Protein AF-A0A1M5DDW6-F1 (afdb_monomer)

InterPro domains:
  IPR036280 Multiheme cytochrome superfamily [SSF48695] (4-97)

Solvent-accessible surface area (backbone atoms only — not comparable to full-atom values): 7748 Å² total; per-residue (Å²): 109,43,68,40,95,85,80,64,47,86,35,58,73,90,52,61,51,38,91,89,70,40,34,28,64,86,77,74,41,66,58,51,71,70,62,69,44,64,82,72,65,93,66,85,82,66,96,44,62,31,92,87,75,75,42,75,38,45,77,76,48,78,46,74,45,76,77,74,82,94,66,64,103,80,64,54,96,71,60,86,69,56,67,68,50,52,28,40,35,31,36,25,88,87,79,66,52,72,48,80,38,72,66,86,44,76,66,48,45,49,70,76,58,56,91,81,82,126

Radius of gyration: 22.86 Å; Cα contacts (8 Å, |Δi|>4): 142; chains: 1; bounding box: 51×38×61 Å

Foldseek 3Di:
DDADPPPRDDDDPPDQADPPQCQGVVVRGRDDVCRVCVVVCLDPPDFDADPVPRHTWDWPAKDWDFPDDPDDPPPDPPCVPRPGFIWTWTADPPPRDIDTHGNPDPVCCCVVPPPDDD

Structure (mmCIF, N/CA/C/O backbone):
data_AF-A0A1M5DDW6-F1
#
_entry.id   AF-A0A1M5DDW6-F1
#
loop_
_atom_site.group_PDB
_atom_site.id
_atom_site.type_symbol
_atom_site.label_atom_id
_atom_site.label_alt_id
_atom_site.label_comp_id
_atom_site.label_asym_id
_atom_site.label_entity_id
_atom_site.label_seq_id
_atom_site.pdbx_PDB_ins_code
_atom_site.Cartn_x
_atom_site.Cartn_y
_atom_site.Cartn_z
_atom_site.occupancy
_atom_site.B_iso_or_equiv
_atom_site.auth_seq_id
_atom_site.auth_comp_id
_atom_site.auth_asym_id
_atom_site.auth_atom_id
_atom_site.pdbx_PDB_model_num
ATOM 1 N N . MET A 1 1 ? -8.015 8.137 37.556 1.00 88.81 1 MET A N 1
ATOM 2 C CA . MET A 1 1 ? -8.377 7.027 36.658 1.00 88.81 1 MET A CA 1
ATOM 3 C C . MET A 1 1 ? -9.683 7.400 35.988 1.00 88.81 1 MET A C 1
ATOM 5 O O . MET A 1 1 ? -10.535 8.004 36.639 1.00 88.81 1 MET A O 1
ATOM 9 N N . LYS A 1 2 ? -9.842 7.049 34.714 1.00 92.06 2 LYS A N 1
ATOM 10 C CA . LYS A 1 2 ? -11.018 7.334 33.891 1.00 92.06 2 LYS A CA 1
ATOM 11 C C . LYS A 1 2 ? -11.628 6.037 33.370 1.00 92.06 2 LYS A C 1
ATOM 13 O O . LYS A 1 2 ? -10.919 5.075 33.095 1.00 92.06 2 LYS A O 1
ATOM 18 N N . ILE A 1 3 ? -12.949 6.023 33.221 1.00 94.00 3 ILE A N 1
ATOM 19 C CA . ILE A 1 3 ? -13.682 4.870 32.690 1.00 94.00 3 ILE A CA 1
ATOM 20 C C . ILE A 1 3 ? -13.855 5.057 31.186 1.00 94.00 3 ILE A C 1
ATOM 22 O O . ILE A 1 3 ? -14.317 6.106 30.729 1.00 94.00 3 ILE A O 1
ATOM 26 N N . CYS A 1 4 ? -13.487 4.043 30.404 1.00 93.19 4 CYS A N 1
ATOM 27 C CA . CYS A 1 4 ? -13.697 4.075 28.963 1.00 93.19 4 CYS A CA 1
ATOM 28 C C . CYS A 1 4 ? -15.207 4.088 28.641 1.00 93.19 4 CYS A C 1
ATOM 30 O O . CYS A 1 4 ? -15.905 3.148 29.016 1.00 93.19 4 CYS A O 1
ATOM 32 N N . PRO A 1 5 ? -15.735 5.063 27.878 1.00 92.81 5 PRO A N 1
ATOM 33 C CA . PRO A 1 5 ? -17.163 5.111 27.541 1.00 92.81 5 PRO A CA 1
ATOM 34 C C . PRO A 1 5 ? -17.600 3.999 26.570 1.00 92.81 5 PRO A C 1
ATOM 36 O O . PRO A 1 5 ? -18.791 3.828 26.325 1.00 92.81 5 PRO A O 1
ATOM 39 N N . LYS A 1 6 ? -16.647 3.265 25.976 1.00 92.56 6 LYS A N 1
ATOM 40 C CA . LYS A 1 6 ? -16.914 2.222 24.981 1.00 92.56 6 LYS A CA 1
ATOM 41 C C . LYS A 1 6 ? -16.974 0.822 25.588 1.00 92.56 6 LYS A C 1
ATOM 43 O O . LYS A 1 6 ? -17.912 0.087 25.295 1.00 92.56 6 LYS A O 1
ATOM 48 N N . CYS A 1 7 ? -15.973 0.445 26.384 1.00 94.69 7 CYS A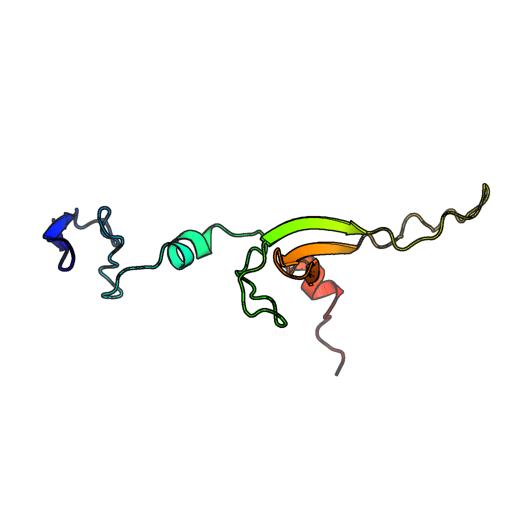 N 1
ATOM 49 C CA . CYS A 1 7 ? -15.878 -0.889 26.987 1.00 94.69 7 CYS A CA 1
ATOM 50 C C . CYS A 1 7 ? -16.031 -0.897 28.514 1.00 94.69 7 CYS A C 1
ATOM 52 O O . CYS A 1 7 ? -16.071 -1.975 29.093 1.00 94.69 7 CYS A O 1
ATOM 54 N N . HIS A 1 8 ? -16.153 0.274 29.149 1.00 94.50 8 HIS A N 1
ATOM 55 C CA . HIS A 1 8 ? -16.280 0.449 30.602 1.00 94.50 8 HIS A CA 1
ATOM 56 C C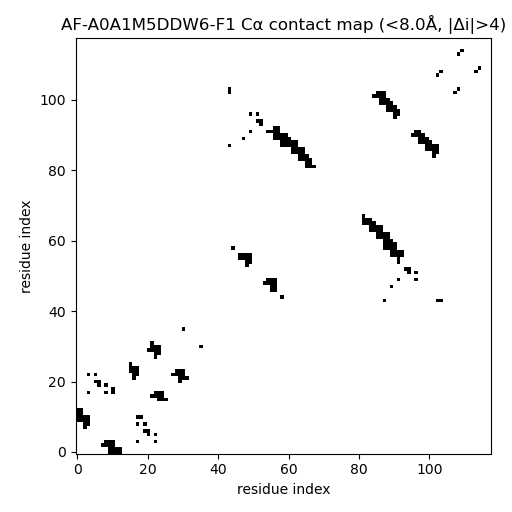 . HIS A 1 8 ? -15.078 -0.028 31.431 1.00 94.50 8 HIS A C 1
ATOM 58 O O . HIS A 1 8 ? -15.189 -0.159 32.645 1.00 94.50 8 HIS A O 1
ATOM 64 N N . GLU A 1 9 ? -13.927 -0.233 30.793 1.00 94.19 9 GLU A N 1
ATOM 65 C CA . GLU A 1 9 ? -12.672 -0.573 31.465 1.00 94.19 9 GLU A CA 1
ATOM 66 C C . GLU A 1 9 ? -12.089 0.625 32.231 1.00 94.19 9 GLU A C 1
ATOM 68 O O . GLU A 1 9 ? -12.225 1.778 31.792 1.00 94.19 9 GLU A O 1
ATOM 73 N N . GLU A 1 10 ? -11.392 0.349 33.336 1.00 94.06 10 GLU A N 1
ATOM 74 C CA . GLU A 1 10 ? -10.615 1.353 34.064 1.00 94.06 10 GLU A CA 1
ATOM 75 C C . GLU A 1 10 ? -9.288 1.637 33.342 1.00 94.06 10 GLU A C 1
ATOM 77 O O . GLU A 1 10 ? -8.488 0.747 33.041 1.00 94.06 10 GLU A O 1
ATOM 82 N N . VAL A 1 11 ? -9.052 2.911 33.033 1.00 94.50 11 VAL A N 1
ATOM 83 C CA . VAL A 1 11 ? -7.849 3.387 32.346 1.00 94.50 11 VAL A CA 1
ATOM 84 C C . VAL A 1 11 ? -7.201 4.479 33.193 1.00 94.50 11 VAL A C 1
ATOM 86 O O . VAL A 1 11 ? -7.882 5.348 33.739 1.00 94.50 11 VAL A O 1
ATOM 89 N N . GLU A 1 12 ? -5.877 4.464 33.329 1.00 92.56 12 GLU A N 1
ATOM 90 C CA . GLU A 1 12 ? -5.179 5.518 34.071 1.00 92.56 12 GLU A CA 1
ATOM 91 C C . GLU A 1 12 ? -5.287 6.866 33.338 1.00 92.56 12 GLU A C 1
ATOM 93 O O . GLU A 1 12 ? -5.389 6.924 32.110 1.00 92.56 12 GLU A O 1
ATOM 98 N N . ASP A 1 13 ? -5.257 7.977 34.082 1.00 88.12 13 ASP A N 1
ATOM 99 C CA . ASP A 1 13 ? -5.476 9.311 33.497 1.00 88.12 13 ASP A CA 1
ATOM 100 C C . ASP A 1 13 ? -4.372 9.709 32.506 1.00 88.12 13 ASP A C 1
ATOM 102 O O . ASP A 1 13 ? -4.628 10.494 31.596 1.00 88.12 13 ASP A O 1
ATOM 106 N N . ASN A 1 14 ? -3.184 9.110 32.646 1.00 91.25 14 ASN A N 1
ATOM 107 C CA . ASN A 1 14 ? -2.011 9.349 31.806 1.00 91.25 14 ASN A CA 1
ATOM 108 C C . ASN A 1 14 ? -2.096 8.708 30.410 1.00 91.25 14 ASN A C 1
ATOM 110 O O . ASN A 1 14 ? -1.242 8.993 29.574 1.00 91.25 14 ASN A O 1
ATOM 114 N N . PHE A 1 15 ? -3.071 7.831 30.148 1.00 88.00 15 PHE A N 1
ATOM 115 C CA . PHE A 1 15 ? -3.214 7.189 28.840 1.00 88.00 15 PHE A CA 1
ATOM 116 C C . PHE A 1 15 ? -4.283 7.869 27.998 1.00 88.00 15 PHE A C 1
ATOM 118 O O . PHE A 1 15 ? -5.453 7.903 28.370 1.00 88.00 15 PHE A O 1
ATOM 125 N N . ASP A 1 16 ? -3.920 8.327 26.807 1.00 90.50 16 ASP A N 1
ATOM 126 C CA . ASP A 1 16 ? -4.863 8.937 25.862 1.00 90.50 16 ASP A CA 1
ATOM 127 C C . ASP A 1 16 ? -5.668 7.918 25.045 1.00 90.50 16 ASP A C 1
ATOM 129 O O . ASP A 1 16 ? -6.632 8.286 24.372 1.00 90.50 16 ASP A O 1
ATOM 133 N N . ILE A 1 17 ? -5.333 6.629 25.154 1.00 90.94 17 ILE A N 1
ATOM 134 C CA . ILE A 1 17 ? -5.986 5.524 24.445 1.00 90.94 17 ILE A CA 1
ATOM 135 C C . ILE A 1 17 ? -6.351 4.416 25.441 1.00 90.94 17 ILE A C 1
ATOM 137 O O . ILE A 1 17 ? -5.568 4.064 26.321 1.00 90.94 17 ILE A O 1
ATOM 141 N N . CYS A 1 18 ? -7.549 3.846 25.304 1.00 91.31 18 CYS A N 1
ATOM 142 C CA . CYS A 1 18 ? -7.968 2.678 26.073 1.00 91.31 18 CYS A CA 1
ATOM 143 C C . CYS A 1 18 ? -7.216 1.422 25.610 1.00 91.31 18 CYS A C 1
ATOM 145 O O . CYS A 1 18 ? -7.349 1.008 24.460 1.00 91.31 18 CYS A O 1
ATOM 147 N N . TRP A 1 19 ? -6.505 0.776 26.533 1.00 89.7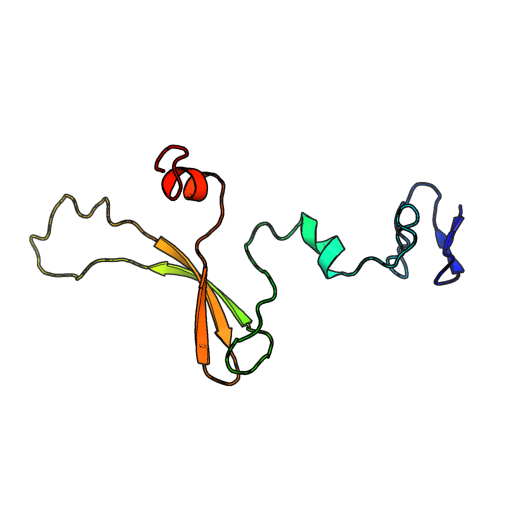5 19 TRP A N 1
ATOM 148 C CA . TRP A 1 19 ? -5.712 -0.433 26.287 1.00 89.75 19 TRP A CA 1
ATOM 149 C C . TRP A 1 19 ? -6.543 -1.672 25.911 1.00 89.75 19 TRP A C 1
ATOM 151 O O . TRP A 1 19 ? -6.018 -2.602 25.310 1.00 89.75 19 TRP A O 1
ATOM 161 N N . SER A 1 20 ? -7.835 -1.691 26.255 1.00 91.38 20 SER A N 1
ATOM 162 C CA . SER A 1 20 ? -8.729 -2.832 26.018 1.00 91.38 20 SER A CA 1
ATOM 163 C C . SER A 1 20 ? -9.432 -2.764 24.653 1.00 91.38 20 SER A C 1
ATOM 165 O O . SER A 1 20 ? -9.589 -3.781 23.981 1.00 91.38 20 SER A O 1
ATOM 167 N N . CYS A 1 21 ? -9.834 -1.568 24.201 1.00 90.81 21 CYS A N 1
ATOM 168 C CA . CYS A 1 21 ? -10.637 -1.413 22.979 1.00 90.81 21 CYS A CA 1
ATOM 169 C C . CYS A 1 21 ? -10.134 -0.358 21.982 1.00 90.81 21 CYS A C 1
ATOM 171 O O . CYS A 1 21 ? -10.857 -0.041 21.040 1.00 90.81 21 CYS A O 1
ATOM 173 N N . ASN A 1 22 ? -8.935 0.201 22.176 1.00 90.00 22 ASN A N 1
ATOM 174 C CA . ASN A 1 22 ? -8.321 1.218 21.308 1.00 90.00 22 ASN A CA 1
ATOM 175 C C . ASN A 1 22 ? -9.137 2.518 21.149 1.00 90.00 22 ASN A C 1
ATOM 177 O O . ASN A 1 22 ? -9.017 3.232 20.155 1.00 90.00 22 ASN A O 1
ATOM 181 N N . TYR A 1 23 ? -9.980 2.852 22.126 1.00 90.31 23 TYR A N 1
ATOM 182 C CA . TYR A 1 23 ? -10.715 4.118 22.148 1.00 90.31 23 TYR A CA 1
ATOM 183 C C . TYR A 1 23 ? -9.796 5.297 22.488 1.00 90.31 23 TYR A C 1
ATOM 185 O O . TYR A 1 23 ? -9.224 5.322 23.576 1.00 90.31 23 TYR A O 1
ATOM 193 N N . SER A 1 24 ? -9.689 6.278 21.589 1.00 90.81 24 SER A N 1
ATOM 194 C CA . SER A 1 24 ? -9.009 7.556 21.824 1.00 90.81 24 SER A CA 1
ATOM 195 C C . SER A 1 24 ? -9.913 8.486 22.634 1.00 90.81 24 SER A C 1
ATOM 197 O O . SER A 1 24 ? -11.020 8.830 22.206 1.00 90.81 24 SER A O 1
ATOM 199 N N . PHE A 1 25 ? -9.448 8.894 23.817 1.00 90.19 25 PHE A N 1
ATOM 200 C CA . PHE A 1 25 ? -10.165 9.850 24.663 1.00 90.19 25 PHE A CA 1
ATOM 201 C C . PHE A 1 25 ? -10.184 11.270 24.066 1.00 90.19 25 PHE A C 1
ATOM 203 O O . PHE A 1 25 ? -11.248 11.887 24.132 1.00 90.19 25 PHE A O 1
ATOM 210 N N . PRO A 1 26 ? -9.090 11.782 23.458 1.00 89.38 26 PRO A N 1
ATOM 211 C CA . PRO A 1 26 ? -9.106 13.070 22.760 1.00 89.38 26 PRO A CA 1
ATOM 212 C C . PRO A 1 26 ? -10.024 13.100 21.531 1.00 89.38 26 PRO A C 1
ATOM 214 O O . PRO A 1 26 ? -10.751 14.072 21.338 1.00 89.38 26 PRO A O 1
ATOM 217 N N . ASP A 1 27 ? -10.017 12.037 20.717 1.00 87.00 27 ASP A N 1
ATOM 218 C CA . ASP A 1 27 ? -10.733 12.022 19.429 1.00 87.00 27 ASP A CA 1
ATOM 219 C C . ASP A 1 27 ? -12.175 11.505 19.532 1.00 87.00 27 ASP A C 1
ATOM 221 O O . ASP A 1 27 ? -12.935 11.567 18.565 1.00 87.00 27 ASP A O 1
ATOM 225 N N . GLY A 1 28 ? -12.558 10.943 20.680 1.00 88.12 28 GLY A N 1
ATOM 226 C CA . GLY A 1 28 ? -13.906 10.427 20.910 1.00 88.12 28 GLY A CA 1
ATOM 227 C C . GLY A 1 28 ? -14.285 9.220 20.039 1.00 88.12 28 GLY A C 1
ATOM 228 O O . GLY A 1 28 ? -15.471 8.964 19.819 1.00 88.12 28 GLY A O 1
ATOM 229 N N . ARG A 1 29 ? -13.301 8.485 19.505 1.00 86.81 29 ARG A N 1
ATOM 230 C CA . ARG A 1 29 ? -13.512 7.362 18.576 1.00 86.81 29 ARG A CA 1
ATOM 231 C C . ARG A 1 29 ? -12.561 6.203 18.849 1.00 86.81 29 ARG A C 1
ATOM 233 O O . ARG A 1 29 ? -11.485 6.387 19.409 1.00 86.81 29 ARG A O 1
ATOM 240 N N . VAL A 1 30 ? -12.950 5.003 18.423 1.00 85.56 30 VAL A N 1
ATOM 241 C CA . VAL A 1 30 ? -12.037 3.852 18.377 1.00 85.56 30 VAL A CA 1
ATOM 242 C C . VAL A 1 30 ? -11.090 4.042 17.200 1.00 85.56 30 VAL A C 1
ATOM 244 O O . VAL A 1 30 ? -11.551 4.254 16.079 1.00 85.56 30 VAL A O 1
ATOM 247 N N . LEU A 1 31 ? -9.789 4.018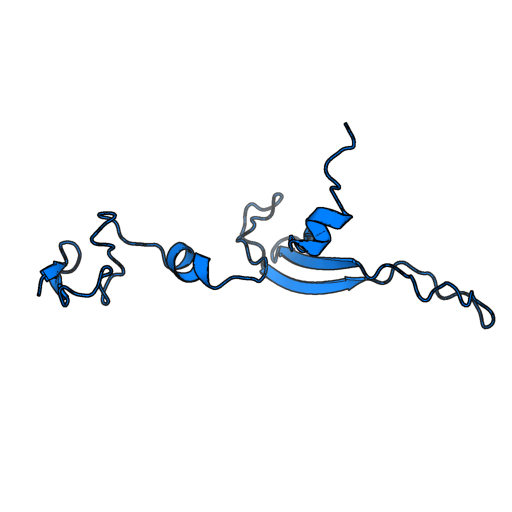 17.478 1.00 82.50 31 LEU A N 1
ATOM 248 C CA . LEU A 1 31 ? -8.759 4.073 16.451 1.00 82.50 31 LEU A CA 1
ATOM 249 C C . LEU A 1 31 ? -8.674 2.717 15.767 1.00 82.50 31 LEU A C 1
ATOM 251 O O . LEU A 1 31 ? -8.663 1.671 16.425 1.00 82.50 31 LEU A O 1
ATOM 255 N N . ASP A 1 32 ? -8.610 2.747 14.442 1.00 74.94 32 ASP A N 1
ATOM 256 C CA . ASP A 1 32 ? -8.384 1.531 13.684 1.00 74.94 32 ASP A CA 1
ATOM 257 C C . ASP A 1 32 ? -6.920 1.104 13.850 1.00 74.94 32 ASP A C 1
ATOM 259 O O . ASP A 1 32 ? -6.016 1.943 13.921 1.00 74.94 32 ASP A O 1
ATOM 263 N N . ILE A 1 33 ? -6.658 -0.202 13.892 1.00 66.62 33 ILE A N 1
ATOM 264 C CA . ILE A 1 33 ? -5.288 -0.727 14.057 1.00 66.62 33 ILE A CA 1
ATOM 265 C C . ILE A 1 33 ? -4.386 -0.198 12.929 1.00 66.62 33 ILE A C 1
ATOM 267 O O . ILE A 1 33 ? -3.210 0.075 13.155 1.00 66.62 33 ILE A O 1
ATOM 271 N N . ALA A 1 34 ? -4.965 0.038 11.746 1.00 59.03 34 ALA A N 1
ATOM 272 C CA . ALA A 1 34 ? -4.304 0.670 10.611 1.00 59.03 34 ALA A CA 1
ATOM 273 C C . ALA A 1 34 ? -3.821 2.108 10.906 1.00 59.03 34 ALA A C 1
ATOM 275 O O . ALA A 1 34 ? -2.719 2.470 10.497 1.00 59.03 34 ALA A O 1
ATOM 276 N N . GLU A 1 35 ? -4.587 2.911 11.652 1.00 57.44 35 GLU A N 1
ATOM 277 C CA . GLU A 1 35 ? -4.190 4.271 12.050 1.00 57.44 35 GLU A CA 1
ATOM 278 C C . GLU A 1 35 ? -3.111 4.255 13.137 1.00 57.44 35 GLU A C 1
ATOM 280 O O . GLU A 1 35 ? -2.154 5.020 13.045 1.00 57.44 35 GLU A O 1
ATOM 285 N N . ILE A 1 36 ? -3.212 3.345 14.115 1.00 59.03 36 ILE A N 1
ATOM 286 C CA . ILE A 1 36 ? -2.191 3.175 15.168 1.00 59.03 36 ILE A CA 1
ATOM 287 C C . ILE A 1 36 ? -0.870 2.691 14.554 1.00 59.03 36 ILE A C 1
ATOM 289 O O . ILE A 1 36 ? 0.203 3.191 14.887 1.00 59.03 36 ILE A O 1
ATOM 293 N N . SER A 1 37 ? -0.941 1.760 13.596 1.00 56.69 37 SER A N 1
ATOM 294 C CA . SER A 1 37 ? 0.228 1.317 12.829 1.00 56.69 37 SER A CA 1
ATOM 295 C C . SER A 1 37 ? 0.775 2.395 11.889 1.00 56.69 37 SER A C 1
ATOM 297 O O . SER A 1 37 ? 1.930 2.315 11.480 1.00 56.69 37 SER A O 1
ATOM 299 N N . GLY A 1 38 ? -0.006 3.438 11.586 1.00 47.88 38 GLY A N 1
ATOM 300 C CA . GLY A 1 38 ? 0.320 4.489 10.621 1.00 47.88 38 GLY A CA 1
ATOM 301 C C . GLY A 1 38 ? 1.528 5.363 10.976 1.00 47.88 38 GLY A C 1
ATOM 302 O O . GLY A 1 38 ? 1.973 6.136 10.132 1.00 47.88 38 GLY A O 1
ATOM 303 N N . GLN A 1 39 ? 2.089 5.232 12.183 1.00 46.09 39 GLN A N 1
ATOM 304 C CA . GLN A 1 39 ? 3.354 5.874 12.570 1.00 46.09 39 GLN A CA 1
ATOM 305 C C . GLN A 1 39 ? 4.578 4.940 12.521 1.00 46.09 39 GLN A C 1
ATOM 307 O O . GLN A 1 39 ? 5.694 5.415 12.712 1.00 46.09 39 GLN A O 1
ATOM 312 N N . LEU A 1 40 ? 4.400 3.643 12.235 1.00 43.88 40 LEU A N 1
ATOM 313 C CA . LEU A 1 40 ? 5.495 2.663 12.151 1.00 43.88 40 LEU A CA 1
ATOM 314 C C . LEU A 1 40 ? 5.677 2.018 10.770 1.00 43.88 40 LEU A C 1
ATOM 316 O O . LEU A 1 40 ? 6.641 1.280 10.582 1.00 43.88 40 LEU A O 1
ATOM 320 N N . VAL A 1 41 ? 4.824 2.302 9.781 1.00 43.59 41 VAL A N 1
ATOM 321 C CA . VAL A 1 41 ? 5.015 1.764 8.422 1.00 43.59 41 VAL A CA 1
ATOM 322 C C . VAL A 1 41 ? 5.794 2.755 7.551 1.00 43.59 41 VAL A C 1
ATOM 324 O O . VAL A 1 41 ? 5.261 3.374 6.633 1.00 43.59 41 VAL A O 1
ATOM 327 N N . ASP A 1 42 ? 7.093 2.871 7.826 1.00 47.25 42 ASP A N 1
ATOM 328 C CA . ASP A 1 42 ? 8.097 3.571 6.999 1.00 47.25 42 ASP A CA 1
ATOM 329 C C . ASP A 1 42 ? 8.457 2.793 5.707 1.00 47.25 42 ASP A C 1
ATOM 331 O O . ASP A 1 42 ? 9.495 2.993 5.081 1.00 47.25 42 ASP A O 1
ATOM 335 N N . HIS A 1 43 ? 7.608 1.857 5.273 1.00 49.31 43 HIS A N 1
ATOM 336 C CA . HIS A 1 43 ? 7.913 0.945 4.167 1.00 49.31 43 HIS A CA 1
ATOM 337 C C . HIS A 1 43 ? 6.776 0.798 3.160 1.00 49.31 43 HIS A C 1
ATOM 339 O O . HIS A 1 43 ? 6.483 -0.307 2.742 1.00 49.31 43 HIS A O 1
ATOM 345 N N . GLY A 1 44 ? 6.131 1.887 2.732 1.00 53.91 44 GLY A N 1
ATOM 346 C CA . GLY A 1 44 ? 5.344 1.888 1.482 1.00 53.91 44 GLY A CA 1
ATOM 347 C C . GLY A 1 44 ? 4.179 0.883 1.384 1.00 53.91 44 GLY A C 1
ATOM 348 O O . GLY A 1 44 ? 3.581 0.772 0.314 1.00 53.91 44 GLY A O 1
ATOM 349 N N . GLU A 1 45 ? 3.847 0.180 2.469 1.00 59.22 45 GLU A N 1
ATOM 350 C CA . GLU A 1 45 ? 2.825 -0.861 2.572 1.00 59.22 45 GLU A CA 1
ATOM 351 C C . GLU A 1 45 ? 1.454 -0.216 2.759 1.00 59.22 45 GLU A C 1
ATOM 353 O O . GLU A 1 45 ? 0.903 -0.129 3.856 1.00 59.22 45 GLU A O 1
ATOM 358 N N . ARG A 1 46 ? 0.915 0.316 1.661 1.00 68.38 46 ARG A N 1
ATOM 359 C CA . ARG A 1 46 ? -0.456 0.821 1.615 1.00 68.38 46 ARG A CA 1
ATOM 360 C C . ARG A 1 46 ? -1.370 -0.301 1.127 1.00 68.38 46 ARG A C 1
ATOM 362 O O . ARG A 1 46 ? -1.024 -0.973 0.157 1.00 68.38 46 ARG A O 1
ATOM 369 N N . PRO A 1 47 ? -2.540 -0.514 1.752 1.00 75.06 47 PRO A N 1
ATOM 370 C CA . PRO A 1 47 ? -3.515 -1.450 1.216 1.00 75.06 47 PRO A CA 1
ATOM 371 C C . PRO A 1 47 ? -3.970 -0.952 -0.162 1.00 75.06 47 PRO A C 1
ATOM 373 O O . PRO A 1 47 ? -4.526 0.138 -0.281 1.00 75.06 47 PRO A O 1
ATOM 376 N N . ILE A 1 48 ? -3.690 -1.742 -1.198 1.00 87.25 48 ILE A N 1
ATOM 377 C CA . ILE A 1 48 ? -4.049 -1.454 -2.588 1.00 87.25 48 ILE A CA 1
ATOM 378 C C . ILE A 1 48 ? -5.017 -2.529 -3.063 1.00 87.25 48 ILE A C 1
ATOM 380 O O . ILE A 1 48 ? -4.766 -3.722 -2.884 1.00 87.25 48 ILE A O 1
ATOM 384 N N . ASP A 1 49 ? -6.104 -2.101 -3.696 1.00 94.06 49 ASP A N 1
ATOM 385 C CA . ASP A 1 49 ? -7.066 -2.998 -4.321 1.00 94.06 49 ASP A CA 1
ATOM 386 C C . ASP A 1 49 ? -6.762 -3.162 -5.809 1.00 94.06 49 ASP A C 1
ATOM 388 O O . ASP A 1 49 ? -6.490 -2.206 -6.537 1.00 94.06 49 ASP A O 1
ATOM 392 N N . CYS A 1 50 ? -6.870 -4.395 -6.296 1.00 93.56 50 CYS A N 1
ATOM 393 C CA . CYS A 1 50 ? -6.697 -4.701 -7.702 1.00 93.56 50 CYS A CA 1
ATOM 394 C C . CYS A 1 50 ? -7.811 -4.046 -8.518 1.00 93.56 50 CYS A C 1
ATOM 396 O O . CYS A 1 50 ? -8.961 -4.467 -8.441 1.00 93.56 50 CYS A O 1
ATOM 398 N N . LEU A 1 51 ? -7.467 -3.114 -9.406 1.00 92.50 51 LEU A N 1
ATOM 399 C CA . LEU A 1 51 ? -8.445 -2.424 -10.262 1.00 92.50 51 LEU A CA 1
ATOM 400 C C . LEU A 1 51 ? -9.261 -3.346 -11.192 1.00 92.50 51 LEU A C 1
ATOM 402 O O . LEU A 1 51 ? -10.257 -2.910 -11.756 1.00 92.50 51 LEU A O 1
ATOM 406 N N . ARG A 1 52 ? -8.835 -4.603 -11.391 1.00 94.12 52 ARG A N 1
ATOM 407 C CA . ARG A 1 52 ? -9.555 -5.592 -12.218 1.00 94.12 52 ARG A CA 1
ATOM 408 C C . ARG A 1 52 ? -10.548 -6.434 -11.421 1.00 94.12 52 ARG A C 1
ATOM 410 O O . ARG A 1 52 ? -11.588 -6.799 -11.952 1.00 94.12 52 ARG A O 1
ATOM 417 N N . CYS A 1 53 ? -10.188 -6.801 -10.194 1.00 94.75 53 CYS A N 1
ATOM 418 C CA . CYS A 1 53 ? -10.949 -7.748 -9.375 1.00 94.75 53 CYS A CA 1
ATOM 419 C C . CYS A 1 53 ? -11.626 -7.085 -8.172 1.00 94.75 53 CYS A C 1
ATOM 421 O O . CYS A 1 53 ? -12.471 -7.711 -7.546 1.00 94.75 53 CYS A O 1
ATOM 423 N N . HIS A 1 54 ? -11.237 -5.851 -7.843 1.00 94.19 54 HIS A N 1
ATOM 424 C CA . HIS A 1 54 ? -11.651 -5.110 -6.653 1.00 94.19 54 HIS A CA 1
ATOM 425 C C . HIS A 1 54 ? -11.407 -5.881 -5.345 1.00 94.19 54 HIS A C 1
ATOM 427 O O . HIS A 1 54 ? -12.212 -5.832 -4.422 1.00 94.19 54 HIS A O 1
ATOM 433 N N . ILE A 1 55 ? -10.288 -6.611 -5.282 1.00 91.56 55 ILE A N 1
ATOM 434 C CA . ILE A 1 55 ? -9.828 -7.311 -4.077 1.00 91.56 55 ILE A CA 1
ATOM 435 C C . ILE A 1 55 ? -8.465 -6.786 -3.641 1.00 91.56 55 ILE A C 1
ATOM 437 O O . ILE A 1 55 ? -7.674 -6.355 -4.486 1.00 91.56 55 ILE A O 1
ATOM 441 N N . LYS A 1 56 ? -8.165 -6.913 -2.349 1.00 92.44 56 LYS A N 1
ATOM 442 C CA . LYS A 1 56 ? -6.878 -6.524 -1.773 1.00 92.44 56 LYS A CA 1
ATOM 443 C C . LYS A 1 56 ? -5.719 -7.270 -2.442 1.00 92.44 56 LYS A C 1
ATOM 445 O O . LYS A 1 56 ? -5.776 -8.486 -2.635 1.00 92.44 56 LYS A O 1
ATOM 450 N N . MET A 1 57 ? -4.679 -6.529 -2.806 1.00 93.75 57 MET A N 1
ATOM 451 C CA . MET A 1 57 ? -3.436 -7.065 -3.355 1.00 93.75 57 MET A CA 1
ATOM 452 C C . MET A 1 57 ? -2.451 -7.418 -2.240 1.00 93.75 57 MET A C 1
ATOM 454 O O . MET A 1 57 ? -2.441 -6.798 -1.175 1.00 93.75 57 MET A O 1
ATOM 458 N N . GLU A 1 58 ? -1.607 -8.411 -2.505 1.00 90.38 58 GLU A N 1
ATOM 459 C CA . GLU A 1 58 ? -0.553 -8.859 -1.598 1.00 90.38 58 GLU A CA 1
ATOM 460 C C . GLU A 1 58 ? 0.749 -8.128 -1.911 1.00 90.38 58 GLU A C 1
ATOM 462 O O . GLU A 1 58 ? 1.151 -8.024 -3.072 1.00 90.38 58 GLU A O 1
ATOM 467 N N . TYR A 1 59 ? 1.409 -7.612 -0.879 1.00 89.44 59 TYR A N 1
ATOM 468 C CA . TYR A 1 59 ? 2.714 -6.985 -1.027 1.00 89.44 59 TYR A CA 1
ATOM 469 C C . TYR A 1 59 ? 3.792 -8.062 -1.192 1.00 89.44 59 TYR A C 1
ATOM 471 O O . TYR A 1 59 ? 3.973 -8.911 -0.323 1.00 89.44 59 TYR A O 1
ATOM 479 N N . SER A 1 60 ? 4.506 -8.021 -2.316 1.00 86.75 60 SER A N 1
ATOM 480 C CA . SER A 1 60 ? 5.545 -8.996 -2.665 1.00 86.75 60 SER A CA 1
ATOM 481 C C . SER A 1 60 ? 6.940 -8.575 -2.196 1.00 86.75 60 SER A C 1
ATOM 483 O O . SER A 1 60 ? 7.862 -9.386 -2.242 1.00 86.75 60 SER A O 1
ATOM 485 N N . GLY A 1 61 ? 7.122 -7.320 -1.776 1.00 83.00 61 GLY A N 1
ATOM 486 C CA . GLY A 1 61 ? 8.415 -6.784 -1.354 1.00 83.00 61 GLY A CA 1
ATOM 487 C C . GLY A 1 61 ? 8.982 -5.709 -2.282 1.00 83.00 61 GLY A C 1
ATOM 488 O O . GLY A 1 61 ? 8.357 -5.288 -3.260 1.00 83.00 61 GLY A O 1
ATOM 489 N N . LYS A 1 62 ? 10.198 -5.265 -1.946 1.00 84.06 62 LYS A N 1
ATOM 490 C CA . LYS A 1 62 ? 10.999 -4.317 -2.727 1.00 84.06 62 LYS A CA 1
ATOM 491 C C . LYS A 1 62 ? 11.939 -5.087 -3.655 1.00 84.06 62 LYS A C 1
ATOM 493 O O . LYS A 1 62 ? 12.731 -5.900 -3.186 1.00 84.06 62 LYS A O 1
ATOM 498 N N . TYR A 1 63 ? 11.876 -4.800 -4.950 1.00 82.31 63 TYR A N 1
ATOM 499 C CA . TYR A 1 63 ? 12.700 -5.425 -5.984 1.00 82.31 63 TYR A CA 1
ATOM 500 C C . TYR A 1 63 ? 13.555 -4.370 -6.676 1.00 82.31 63 TYR A C 1
ATOM 502 O O . TYR A 1 63 ? 13.039 -3.329 -7.074 1.00 82.31 63 TYR A O 1
ATOM 510 N N . GLU A 1 64 ? 14.848 -4.643 -6.828 1.00 78.62 64 GLU A N 1
ATOM 511 C CA . GLU A 1 64 ? 15.768 -3.820 -7.616 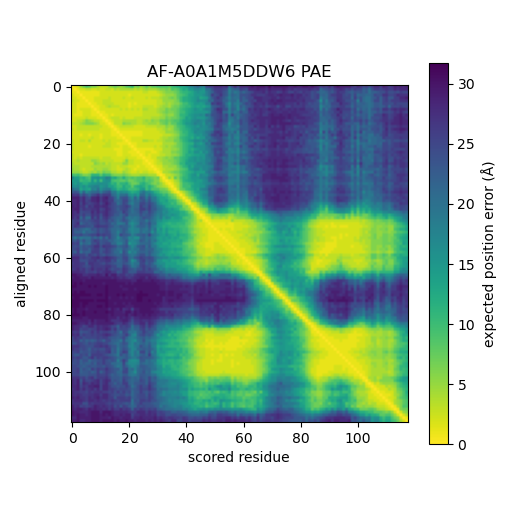1.00 78.62 64 GLU A CA 1
ATOM 512 C C . GLU A 1 64 ? 15.871 -4.399 -9.024 1.00 78.62 64 GLU A C 1
ATOM 514 O O . GLU A 1 64 ? 16.276 -5.551 -9.199 1.00 78.62 64 GLU A O 1
ATOM 519 N N . PHE A 1 65 ? 15.499 -3.606 -10.027 1.00 72.44 65 PHE A N 1
ATOM 520 C CA . PHE A 1 65 ? 15.636 -4.001 -11.423 1.00 72.44 65 PHE A CA 1
ATOM 521 C C . PHE A 1 65 ? 16.894 -3.381 -12.022 1.00 72.44 65 PHE A C 1
ATOM 523 O O . PHE A 1 65 ? 17.225 -2.219 -11.783 1.00 72.44 65 PHE A O 1
ATOM 530 N N . HIS A 1 66 ? 17.592 -4.188 -12.817 1.00 66.81 66 HIS A N 1
ATOM 531 C CA . HIS A 1 66 ? 18.698 -3.741 -13.648 1.00 66.81 66 HIS A CA 1
ATOM 532 C C . HIS A 1 66 ? 18.158 -3.400 -15.037 1.00 66.81 66 HIS A C 1
ATOM 534 O O . HIS A 1 66 ? 17.758 -4.296 -15.781 1.00 66.81 66 HIS A O 1
ATOM 540 N N . GLU A 1 67 ? 18.164 -2.124 -15.411 1.00 60.00 67 GLU A N 1
ATOM 541 C CA . GLU A 1 67 ? 18.000 -1.742 -16.814 1.00 60.00 67 GLU A CA 1
ATOM 542 C C . GLU A 1 67 ? 19.336 -1.946 -17.552 1.00 60.00 67 GLU A C 1
ATOM 544 O O . GLU A 1 67 ? 20.211 -1.081 -17.533 1.00 60.00 67 GLU A O 1
ATOM 549 N N . GLY A 1 68 ? 19.529 -3.112 -18.182 1.00 54.72 68 GLY A N 1
ATOM 550 C CA . GLY A 1 68 ? 20.721 -3.384 -18.996 1.00 54.72 68 GLY A CA 1
ATOM 551 C C . GLY A 1 68 ? 20.748 -4.777 -19.635 1.00 54.72 68 GLY A C 1
ATOM 552 O O . GLY A 1 68 ? 20.420 -5.774 -18.995 1.00 54.72 68 GLY A O 1
ATOM 553 N N . MET A 1 69 ? 21.145 -4.857 -20.911 1.00 49.50 69 MET A N 1
ATOM 554 C CA . MET A 1 69 ? 21.343 -6.113 -21.644 1.00 49.50 69 MET A CA 1
ATOM 555 C C . MET A 1 69 ? 22.822 -6.511 -21.568 1.00 49.50 69 MET A C 1
ATOM 557 O O . MET A 1 69 ? 23.684 -5.789 -22.059 1.00 49.50 69 MET A O 1
ATOM 561 N N . ASN A 1 70 ? 23.116 -7.666 -20.962 1.00 55.12 70 ASN A N 1
ATOM 562 C CA . ASN A 1 70 ? 24.469 -8.222 -20.886 1.00 55.12 70 ASN A CA 1
ATOM 563 C C . ASN A 1 70 ? 24.979 -8.597 -22.290 1.00 55.12 70 ASN A C 1
ATOM 565 O O . ASN A 1 70 ? 24.823 -9.737 -22.731 1.00 55.12 70 ASN A O 1
ATOM 569 N N . THR A 1 71 ? 25.604 -7.656 -22.998 1.00 44.78 71 THR A N 1
ATOM 570 C CA . THR A 1 71 ? 26.273 -7.917 -24.281 1.00 44.78 71 THR A CA 1
ATOM 571 C C . THR A 1 71 ? 27.767 -7.625 -24.199 1.00 44.78 71 THR A C 1
ATOM 573 O O . THR A 1 71 ? 28.229 -6.530 -24.496 1.00 44.78 71 THR A O 1
ATOM 576 N N . GLY A 1 72 ? 28.524 -8.680 -23.896 1.00 49.06 72 GLY A N 1
ATOM 577 C CA . GLY A 1 72 ? 29.872 -8.865 -24.426 1.00 49.06 72 GLY A CA 1
ATOM 578 C C . GLY A 1 72 ? 31.029 -8.444 -23.520 1.00 49.06 72 GLY A C 1
ATOM 579 O O . GLY A 1 72 ? 31.007 -7.430 -22.839 1.00 49.06 72 GLY A O 1
ATOM 580 N N . PHE A 1 73 ? 32.092 -9.239 -23.604 1.00 52.25 73 PHE A N 1
ATOM 581 C CA . PHE A 1 73 ? 33.361 -9.207 -22.864 1.00 52.25 73 PHE A CA 1
ATOM 582 C C . PHE A 1 73 ? 34.170 -7.880 -22.936 1.00 52.25 73 PHE A C 1
ATOM 584 O O . PHE A 1 73 ? 35.256 -7.800 -22.378 1.00 52.25 73 PHE A O 1
ATOM 591 N N . PHE A 1 74 ? 33.647 -6.826 -23.578 1.00 55.94 74 PHE A N 1
ATOM 592 C CA . PHE A 1 74 ? 34.205 -5.460 -23.610 1.00 55.94 74 PHE A CA 1
ATOM 593 C C . PHE A 1 74 ? 33.115 -4.368 -23.462 1.00 55.94 74 PHE A C 1
ATOM 595 O O . PHE A 1 74 ? 33.245 -3.260 -23.983 1.00 55.94 74 PHE A O 1
ATOM 602 N N . GLY A 1 75 ? 32.017 -4.677 -22.766 1.00 46.88 75 GLY A N 1
ATOM 603 C CA . GLY A 1 75 ? 30.910 -3.759 -22.497 1.00 46.88 75 GLY A CA 1
ATOM 604 C C . GLY A 1 75 ? 31.233 -2.740 -21.403 1.00 46.88 75 GLY A C 1
ATOM 605 O O . GLY A 1 75 ? 31.078 -3.009 -20.222 1.00 46.88 75 GLY A O 1
ATOM 606 N N . ASN A 1 76 ? 31.698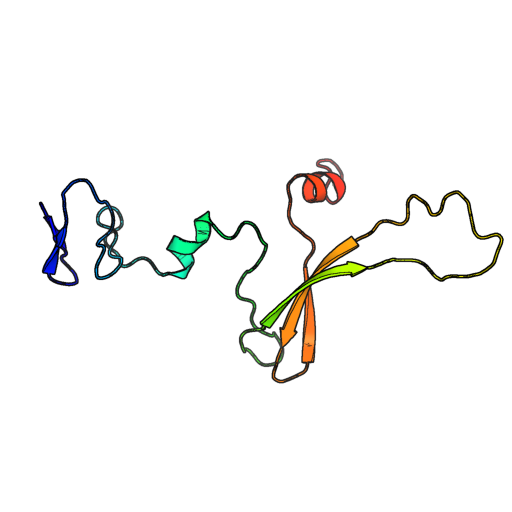 -1.568 -21.833 1.00 49.66 76 ASN A N 1
ATOM 607 C CA . ASN A 1 76 ? 31.443 -0.264 -21.220 1.00 49.66 76 ASN A CA 1
ATOM 608 C C . ASN A 1 76 ? 31.779 -0.095 -19.715 1.00 49.66 76 ASN A C 1
ATOM 610 O O . ASN A 1 76 ? 30.924 -0.193 -18.840 1.00 49.66 76 ASN A O 1
ATOM 614 N N . PHE A 1 77 ? 33.008 0.347 -19.418 1.00 50.91 77 PHE A N 1
ATOM 615 C CA . PHE A 1 77 ? 33.450 0.825 -18.091 1.00 50.91 77 PHE A CA 1
ATOM 616 C C . PHE A 1 77 ? 32.561 1.936 -17.467 1.00 50.91 77 PHE A C 1
ATOM 618 O O . PHE A 1 77 ? 32.739 2.271 -16.298 1.00 50.91 77 PHE A O 1
ATOM 625 N N . PHE A 1 78 ? 31.601 2.496 -18.215 1.00 46.59 78 PHE A N 1
ATOM 626 C CA . PHE A 1 78 ? 30.602 3.463 -17.742 1.00 46.59 78 PHE A CA 1
ATOM 627 C C . PHE A 1 78 ? 29.255 2.851 -17.312 1.00 46.59 78 PHE A C 1
ATOM 629 O O . PHE A 1 78 ? 28.388 3.581 -16.833 1.00 46.59 78 PHE A O 1
ATOM 636 N N . GLU A 1 79 ? 29.071 1.530 -17.391 1.00 48.84 79 GLU A N 1
ATOM 637 C CA . GLU A 1 79 ? 27.882 0.838 -16.855 1.00 48.84 79 GLU A CA 1
ATOM 638 C C . GLU A 1 79 ? 27.794 0.847 -15.318 1.00 48.84 79 GLU A C 1
ATOM 640 O O . GLU A 1 79 ? 26.786 0.441 -14.745 1.00 48.84 79 GLU A O 1
ATOM 645 N N . LEU A 1 80 ? 28.799 1.393 -14.627 1.00 48.78 80 LEU A N 1
ATOM 646 C CA . LEU A 1 80 ? 28.774 1.586 -13.173 1.00 48.78 80 LEU A CA 1
ATOM 647 C C . LEU A 1 80 ? 27.695 2.586 -12.698 1.00 48.78 80 LEU A C 1
ATOM 649 O O . LEU A 1 80 ? 27.454 2.696 -11.499 1.00 48.78 80 LEU A O 1
ATOM 653 N N . PHE A 1 81 ? 27.036 3.286 -13.630 1.00 45.28 81 PHE A N 1
ATOM 654 C CA . PHE A 1 81 ? 25.880 4.157 -13.391 1.00 45.28 81 PHE A CA 1
ATOM 655 C C . PHE A 1 81 ? 24.561 3.565 -13.916 1.00 45.28 81 PHE A C 1
ATOM 657 O O . PHE A 1 81 ? 23.629 4.317 -14.202 1.00 45.28 81 PHE A O 1
ATOM 664 N N . GLN A 1 82 ? 24.457 2.239 -14.075 1.00 47.72 82 GLN A N 1
ATOM 665 C CA . GLN A 1 82 ? 23.158 1.595 -14.284 1.00 47.72 82 GLN A CA 1
ATOM 666 C C . GLN A 1 82 ? 22.252 1.950 -13.095 1.00 47.72 82 GLN A C 1
ATOM 668 O O . GLN A 1 82 ? 22.484 1.511 -11.966 1.00 47.72 82 GLN A O 1
ATOM 673 N N . ASN A 1 83 ? 21.264 2.813 -13.344 1.00 52.09 83 ASN A N 1
ATOM 674 C CA . ASN A 1 83 ? 20.274 3.227 -12.361 1.00 52.09 83 ASN A CA 1
ATOM 675 C C . ASN A 1 83 ? 19.536 1.973 -11.882 1.00 52.09 83 ASN A C 1
ATOM 677 O O . ASN A 1 83 ? 18.683 1.442 -12.584 1.00 52.09 83 ASN A O 1
ATOM 681 N N . ARG A 1 84 ? 19.892 1.469 -10.697 1.00 58.38 84 ARG A N 1
ATOM 682 C CA . ARG A 1 84 ? 19.090 0.455 -10.016 1.00 58.38 84 ARG A CA 1
ATOM 683 C C . ARG A 1 84 ? 17.813 1.134 -9.566 1.00 58.38 84 ARG A C 1
ATOM 685 O O . ARG A 1 84 ? 17.833 1.931 -8.627 1.00 58.38 84 ARG A O 1
ATOM 692 N N . GLU A 1 85 ? 16.722 0.854 -10.260 1.00 68.75 85 GLU A N 1
ATOM 693 C CA . GLU A 1 85 ? 15.416 1.344 -9.853 1.00 68.75 85 GLU A CA 1
ATOM 694 C C . GLU A 1 85 ? 14.764 0.288 -8.969 1.00 68.75 85 GLU A C 1
ATOM 696 O O . GLU A 1 85 ? 14.516 -0.852 -9.374 1.00 68.75 85 GLU A O 1
ATOM 701 N N . ALA A 1 86 ? 14.566 0.662 -7.709 1.00 78.94 86 ALA A N 1
ATOM 702 C CA . ALA A 1 86 ? 13.860 -0.167 -6.761 1.00 78.94 86 ALA A CA 1
ATOM 703 C C . ALA A 1 86 ? 12.362 0.115 -6.840 1.00 78.94 86 ALA A C 1
ATOM 705 O O . ALA A 1 86 ? 11.957 1.274 -6.879 1.00 78.94 86 ALA A O 1
ATOM 706 N N . PHE A 1 87 ? 11.544 -0.931 -6.786 1.00 85.62 87 PHE A N 1
ATOM 707 C CA . PHE A 1 87 ? 10.090 -0.817 -6.771 1.00 85.62 87 PHE A CA 1
ATOM 708 C C . PHE A 1 87 ? 9.484 -1.708 -5.697 1.00 85.62 87 PHE A C 1
ATOM 710 O O . PHE A 1 87 ? 9.926 -2.833 -5.478 1.00 85.62 87 PHE A O 1
ATOM 717 N N . HIS A 1 88 ? 8.428 -1.217 -5.066 1.00 86.00 88 HIS A N 1
ATOM 718 C CA . HIS A 1 88 ? 7.510 -2.014 -4.268 1.00 86.00 88 HIS A CA 1
ATOM 719 C C . HIS A 1 88 ? 6.528 -2.717 -5.205 1.00 86.00 88 HIS A C 1
ATOM 721 O O . HIS A 1 88 ? 5.870 -2.058 -6.014 1.00 86.00 88 HIS A O 1
ATOM 727 N N . LEU A 1 89 ? 6.440 -4.042 -5.110 1.00 90.19 89 LEU A N 1
ATOM 728 C CA . LEU A 1 89 ? 5.563 -4.851 -5.955 1.00 90.19 89 LEU A CA 1
ATOM 729 C C . LEU A 1 89 ? 4.339 -5.314 -5.176 1.00 90.19 89 LEU A C 1
ATOM 731 O O . LEU A 1 89 ? 4.456 -5.822 -4.062 1.00 90.19 89 LEU A O 1
ATOM 735 N N . TYR A 1 90 ? 3.176 -5.209 -5.810 1.00 92.44 90 TYR A N 1
ATOM 736 C CA . TYR A 1 90 ? 1.921 -5.766 -5.317 1.00 92.44 90 TYR A CA 1
ATOM 737 C C . TYR A 1 90 ? 1.352 -6.727 -6.343 1.00 92.44 90 TYR A C 1
ATOM 739 O O . TYR A 1 90 ? 1.302 -6.398 -7.528 1.00 92.44 90 TYR A O 1
ATOM 747 N N . VAL A 1 91 ? 0.885 -7.892 -5.897 1.00 94.19 91 VAL A N 1
ATOM 748 C CA . VAL A 1 91 ? 0.356 -8.949 -6.763 1.00 94.19 91 VAL A CA 1
ATOM 749 C C . VAL A 1 91 ? -1.079 -9.275 -6.364 1.00 94.19 91 VAL A C 1
ATOM 751 O O . VAL A 1 91 ? -1.402 -9.457 -5.194 1.00 94.19 91 VAL A O 1
ATOM 754 N N . CYS A 1 92 ? -1.977 -9.333 -7.346 1.00 95.75 92 CYS A N 1
ATOM 755 C CA . CYS A 1 92 ? -3.349 -9.772 -7.124 1.00 95.75 92 CYS A CA 1
ATOM 756 C C . CYS A 1 92 ? -3.413 -11.309 -7.109 1.00 95.75 92 CYS A C 1
ATOM 758 O O . CYS A 1 92 ? -3.124 -11.917 -8.146 1.00 95.75 92 CYS A O 1
ATOM 760 N N . PRO A 1 93 ? -3.886 -11.945 -6.020 1.00 94.19 93 PRO A N 1
ATOM 761 C CA . PRO A 1 93 ? -3.933 -13.407 -5.923 1.00 94.19 93 PRO A CA 1
ATOM 762 C C . PRO A 1 93 ? -4.996 -14.046 -6.833 1.00 94.19 93 PRO A C 1
ATOM 764 O O . PRO A 1 93 ? -4.948 -15.242 -7.096 1.00 94.19 93 PRO A O 1
ATOM 767 N N . GLN A 1 94 ? -5.963 -13.269 -7.337 1.00 96.00 94 GLN A N 1
ATOM 768 C CA . GLN A 1 94 ? -7.015 -13.775 -8.229 1.00 96.00 94 GLN A CA 1
ATOM 769 C C . GLN A 1 94 ? -6.627 -13.764 -9.708 1.00 96.00 94 GLN A C 1
ATOM 771 O O . GLN A 1 94 ? -6.900 -14.726 -10.418 1.00 96.00 94 GLN A O 1
ATOM 776 N N . CYS A 1 95 ? -6.034 -12.672 -10.199 1.00 96.38 95 CYS A N 1
ATOM 777 C CA . CYS A 1 95 ? -5.787 -12.496 -11.637 1.00 96.38 95 CYS A CA 1
ATOM 778 C C . CYS A 1 95 ? -4.313 -12.318 -12.013 1.00 96.38 95 CYS A C 1
ATOM 780 O O . CYS A 1 95 ? -4.016 -12.112 -13.189 1.00 96.38 95 CYS A O 1
ATOM 782 N N . GLY A 1 96 ? -3.401 -12.335 -11.036 1.00 93.56 96 GLY A N 1
ATOM 783 C CA . GLY A 1 96 ? -1.965 -12.168 -11.264 1.00 93.56 96 GLY A CA 1
ATOM 784 C C . GLY A 1 96 ? -1.550 -10.766 -11.720 1.00 93.56 96 GLY A C 1
ATOM 785 O O . GLY A 1 96 ? -0.415 -10.582 -12.145 1.00 93.56 96 GLY A O 1
ATOM 786 N N . LYS A 1 97 ? -2.442 -9.763 -11.662 1.00 95.56 97 LYS A N 1
ATOM 787 C CA . LYS A 1 97 ? -2.076 -8.365 -11.938 1.00 95.56 97 LYS A CA 1
ATOM 788 C C . LYS A 1 97 ? -0.966 -7.940 -10.981 1.00 95.56 97 LYS A C 1
ATOM 790 O O . LYS A 1 97 ? -1.128 -8.105 -9.775 1.00 95.56 97 LYS A O 1
ATOM 795 N N . VAL A 1 98 ? 0.092 -7.345 -11.524 1.00 94.00 98 VAL A N 1
ATOM 796 C CA . VAL A 1 98 ? 1.191 -6.766 -10.749 1.00 94.00 98 VAL A CA 1
ATOM 797 C C . VAL A 1 98 ? 1.149 -5.243 -10.863 1.00 94.00 98 VAL A C 1
ATOM 799 O O . VAL A 1 98 ? 0.883 -4.706 -11.941 1.00 94.00 98 VAL A O 1
ATOM 802 N N . GLU A 1 99 ? 1.370 -4.550 -9.751 1.00 92.00 99 GLU A N 1
ATOM 803 C CA . GLU A 1 99 ? 1.551 -3.097 -9.690 1.00 92.00 99 GLU A CA 1
ATOM 804 C C . GLU A 1 99 ? 2.913 -2.766 -9.082 1.00 92.00 99 GLU A C 1
ATOM 806 O O . GLU A 1 99 ? 3.328 -3.391 -8.107 1.00 92.00 99 GLU A O 1
ATOM 811 N N . PHE A 1 100 ? 3.593 -1.787 -9.678 1.00 90.12 100 PHE A N 1
ATOM 812 C CA . PHE A 1 100 ? 4.918 -1.324 -9.279 1.00 90.12 100 PHE A CA 1
ATOM 813 C C . PHE A 1 100 ? 4.799 0.089 -8.722 1.00 90.12 100 PHE A C 1
ATOM 815 O O . PHE A 1 100 ? 4.213 0.961 -9.366 1.00 90.12 100 PHE A O 1
ATOM 822 N N . PHE A 1 101 ? 5.388 0.323 -7.554 1.00 86.19 101 PHE A N 1
ATOM 823 C CA . PHE A 1 101 ? 5.423 1.634 -6.918 1.00 86.19 101 PHE A CA 1
ATOM 824 C C . PHE A 1 101 ? 6.862 2.032 -6.638 1.00 86.19 101 PHE A C 1
ATOM 826 O O . PHE A 1 101 ? 7.624 1.274 -6.042 1.00 86.19 101 PHE A O 1
ATOM 833 N N . VAL A 1 102 ? 7.227 3.240 -7.049 1.00 81.94 102 VAL A N 1
ATOM 834 C CA . VAL A 1 102 ? 8.523 3.826 -6.705 1.00 81.94 102 VAL A CA 1
ATOM 835 C C . VAL A 1 102 ? 8.578 4.130 -5.201 1.00 81.94 102 VAL A C 1
ATOM 837 O O . VAL A 1 102 ? 7.558 4.523 -4.622 1.00 81.94 102 VAL A O 1
ATOM 840 N N . PRO A 1 103 ? 9.734 3.955 -4.540 1.00 75.25 103 PRO A N 1
ATOM 841 C CA . PRO A 1 103 ? 9.914 4.367 -3.159 1.00 75.25 103 PRO A CA 1
ATOM 842 C C . PRO A 1 103 ? 9.785 5.889 -3.083 1.00 75.25 103 PRO A C 1
ATOM 844 O O . PRO A 1 103 ? 10.545 6.628 -3.699 1.00 75.25 103 PRO A O 1
ATOM 847 N N . MET A 1 104 ? 8.801 6.368 -2.330 1.00 70.00 104 MET A N 1
ATOM 848 C CA . MET A 1 104 ? 8.608 7.798 -2.084 1.00 70.00 104 MET A CA 1
ATOM 849 C C . MET A 1 104 ? 9.425 8.236 -0.866 1.00 70.00 104 MET A C 1
ATOM 851 O O . MET A 1 104 ? 8.868 8.726 0.117 1.00 70.00 104 MET A O 1
ATOM 855 N N . ASP A 1 105 ? 10.742 8.030 -0.907 1.00 73.94 105 ASP A N 1
ATOM 856 C CA . ASP A 1 105 ? 11.644 8.650 0.061 1.00 73.94 105 ASP A CA 1
ATOM 857 C C . ASP A 1 105 ? 12.015 10.079 -0.384 1.00 73.94 105 ASP A C 1
ATOM 859 O O . ASP A 1 105 ? 11.806 10.495 -1.531 1.00 73.94 105 ASP A O 1
ATOM 863 N N . LYS A 1 106 ? 12.508 10.893 0.560 1.00 65.69 106 LYS A N 1
ATOM 864 C CA . LYS A 1 106 ? 12.823 12.310 0.298 1.00 65.69 106 LYS A CA 1
ATOM 865 C C . LYS A 1 106 ? 13.877 12.468 -0.799 1.00 65.69 106 LYS A C 1
ATOM 867 O O . LYS A 1 106 ? 13.828 13.438 -1.548 1.00 65.69 106 LYS A O 1
ATOM 872 N N . GLU A 1 107 ? 14.815 11.533 -0.886 1.00 67.31 107 GLU A N 1
ATOM 873 C CA . GLU A 1 107 ? 15.916 11.569 -1.845 1.00 67.31 107 GLU A CA 1
ATOM 874 C C . GLU A 1 107 ? 15.427 11.273 -3.270 1.00 67.31 107 GLU A C 1
ATOM 876 O O . GLU A 1 107 ? 15.713 12.043 -4.194 1.00 67.31 107 GLU A O 1
ATOM 881 N N . TYR A 1 108 ? 14.599 10.237 -3.438 1.00 70.50 108 TYR A N 1
ATOM 882 C CA . TYR A 1 108 ? 13.957 9.908 -4.705 1.00 70.50 108 TYR A CA 1
ATOM 883 C C . TYR A 1 108 ? 13.030 11.032 -5.167 1.00 70.50 108 TYR A C 1
ATOM 885 O O . TYR A 1 108 ? 13.102 11.438 -6.325 1.00 70.50 108 TYR A O 1
ATOM 893 N N . ALA A 1 109 ? 12.211 11.602 -4.276 1.00 67.69 109 ALA A N 1
ATOM 894 C CA . ALA A 1 109 ? 11.301 12.692 -4.630 1.00 67.69 109 ALA A CA 1
ATOM 895 C C . ALA A 1 109 ? 12.042 13.928 -5.175 1.00 67.69 109 ALA A C 1
ATOM 897 O O .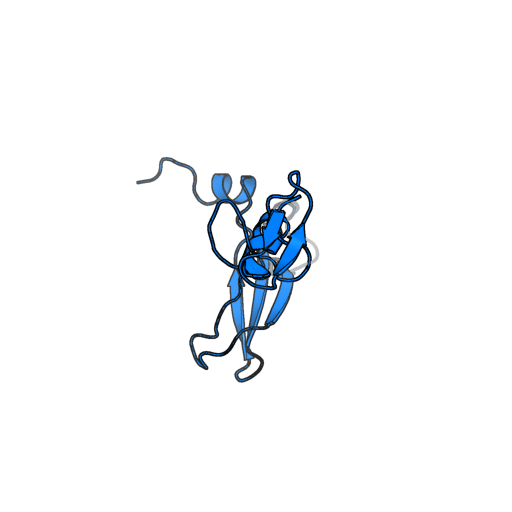 ALA A 1 109 ? 11.614 14.510 -6.172 1.00 67.69 109 ALA A O 1
ATOM 898 N N . ILE A 1 110 ? 13.177 14.300 -4.567 1.00 68.12 110 ILE A N 1
ATOM 899 C CA . ILE A 1 110 ? 14.014 15.422 -5.027 1.00 68.12 110 ILE A CA 1
ATOM 900 C C . ILE A 1 110 ? 14.652 15.114 -6.390 1.00 68.12 110 ILE A C 1
ATOM 902 O O . ILE A 1 110 ? 14.703 15.993 -7.253 1.00 68.12 110 ILE A O 1
ATOM 906 N N . LYS A 1 111 ? 15.123 13.876 -6.598 1.00 67.62 111 LYS A N 1
ATOM 907 C CA . LYS A 1 111 ? 15.746 13.441 -7.859 1.00 67.62 111 LYS A CA 1
ATOM 908 C C . LYS A 1 111 ? 14.731 13.332 -9.004 1.00 67.62 111 LYS A C 1
ATOM 910 O O . LYS A 1 111 ? 15.025 13.767 -10.115 1.00 67.62 111 LYS A O 1
ATOM 915 N N . ALA A 1 112 ? 13.560 1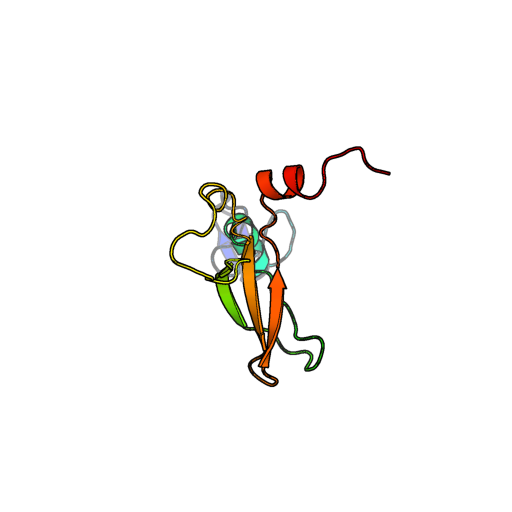2.754 -8.743 1.00 67.56 112 ALA A N 1
ATOM 916 C CA . ALA A 1 112 ? 12.533 12.467 -9.744 1.00 67.56 112 ALA A CA 1
ATOM 917 C C . ALA A 1 112 ? 11.670 13.692 -10.084 1.00 67.56 112 ALA A C 1
ATOM 919 O O . ALA A 1 112 ? 11.304 13.887 -11.243 1.00 67.56 112 ALA A O 1
ATOM 920 N N . PHE A 1 113 ? 11.383 14.548 -9.098 1.00 68.88 113 PHE A N 1
ATOM 921 C CA . PHE A 1 113 ? 10.555 15.745 -9.257 1.00 68.88 113 PHE A CA 1
ATOM 922 C C . PHE A 1 113 ? 11.295 16.998 -8.764 1.00 68.88 113 PHE A C 1
ATOM 924 O O . PHE A 1 113 ? 10.893 17.610 -7.769 1.00 68.88 113 PHE A O 1
ATOM 931 N N . PRO A 1 114 ? 12.378 17.423 -9.441 1.00 63.31 114 PRO A N 1
ATOM 932 C CA . PRO A 1 114 ? 13.071 18.647 -9.070 1.00 63.31 114 PRO A CA 1
ATOM 933 C C . PRO A 1 114 ? 12.110 19.835 -9.200 1.00 63.31 114 PRO A C 1
ATOM 935 O O . PRO A 1 114 ? 11.553 20.097 -10.270 1.00 63.31 114 PRO A O 1
ATOM 938 N N . ALA A 1 115 ? 11.902 20.558 -8.100 1.00 56.62 115 ALA A N 1
ATOM 939 C CA . ALA A 1 115 ? 11.090 21.767 -8.088 1.00 56.62 115 ALA A CA 1
ATOM 940 C C . ALA A 1 115 ? 11.657 22.776 -9.106 1.00 56.62 115 ALA A C 1
ATOM 942 O O . ALA A 1 115 ? 12.757 23.289 -8.916 1.00 56.62 115 ALA A O 1
ATOM 943 N N . GLY A 1 116 ? 10.925 23.047 -10.195 1.00 57.41 116 GLY A N 1
ATOM 944 C CA . GLY A 1 116 ? 11.315 24.081 -11.165 1.00 57.41 116 GLY A CA 1
ATOM 945 C C . GLY A 1 116 ? 11.148 23.776 -12.656 1.00 57.41 116 GLY A C 1
ATOM 946 O O . GLY A 1 116 ? 11.534 24.618 -13.458 1.00 57.41 116 GLY A O 1
ATOM 947 N N . LYS A 1 117 ? 10.571 22.640 -13.068 1.00 51.66 117 LYS A N 1
ATOM 948 C CA . LYS A 1 117 ? 10.187 22.420 -14.478 1.00 51.66 117 LYS A CA 1
ATOM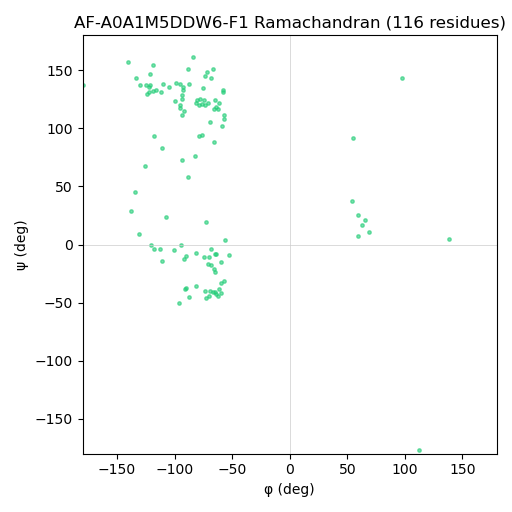 949 C C . LYS A 1 117 ? 8.663 22.405 -14.630 1.00 51.66 117 LYS A C 1
ATOM 951 O O . LYS A 1 117 ? 8.044 21.346 -14.600 1.00 51.66 117 LYS A O 1
ATOM 956 N N . LYS A 1 118 ? 8.078 23.598 -14.737 1.00 46.72 118 LYS A N 1
ATOM 957 C CA . LYS A 1 118 ? 6.817 23.823 -15.456 1.00 46.72 118 LYS A CA 1
ATOM 958 C C . LYS A 1 118 ? 7.154 24.396 -16.822 1.00 46.72 118 LYS A C 1
ATOM 960 O O . LYS A 1 118 ? 8.128 25.179 -16.872 1.00 46.72 118 LYS A O 1
#

Sequence (118 aa):
MKICPKCHEEVEDNFDICWSCNYSFPDGRVLDIAEISGQLVDHGERPIDCLRCHIKMEYSGKYEFHEGMNTGFFGNFFELFQNREAFHLYVCPQCGKVEFFVPMDKEYAIKAFPAGKK

pLDDT: mean 75.83, std 17.67, range [43.59, 96.38]

Mean predicted aligned error: 16.07 Å

Organism: NCBI:txid871325

Secondary structure (DSSP, 8-state):
-EE-TTT--EE-TT-SB-TTT-EETTTTEEPPHHHHHTTT--S-----B-TTT-SBPEEEEEEEEE------TT--TTGGG--EEEEEEEE-TTT--EEEE----HHHHHHHS-TT--